Protein AF-A0A9W3ZRS8-F1 (afdb_monomer)

Mean predicted aligned error: 6.47 Å

Secondary structure (DSSP, 8-state):
--PPEEEEEES-TTT--EEEESS--TTPBPTTT-PBEEEEEE-----

Solvent-accessible surface area (backbone atoms only — not comparable to full-atom values): 3051 Å² total; per-residue (Å²): 136,87,62,62,43,23,40,34,32,39,68,50,77,91,68,74,47,72,50,77,36,58,60,89,68,79,91,44,57,29,93,87,76,68,38,62,44,49,73,46,75,52,74,79,80,88,123

pLDDT: mean 79.79, std 10.46, range [44.28, 89.25]

Organism: Bacillus thuringiensis subsp. tolworthi (NCBI:txid1442)

Radius of gyration: 11.7 Å; Cα contacts (8 Å, |Δi|>4): 80; chains: 1; bounding box: 27×22×29 Å

Sequence (47 aa):
MKMPLTKHWCMNKGCGFEETSHKIRDGWKCPKCNGLMMYQVVKKDKR

Structure (mmCIF, N/CA/C/O backbone):
data_AF-A0A9W3ZRS8-F1
#
_entry.id   AF-A0A9W3ZRS8-F1
#
loop_
_atom_site.group_PDB
_atom_site.id
_atom_site.type_symbol
_atom_site.label_atom_id
_atom_site.label_alt_id
_atom_site.label_comp_id
_atom_site.label_asym_id
_atom_site.label_entity_id
_atom_site.label_seq_id
_atom_site.pdbx_PDB_ins_code
_atom_site.Cartn_x
_atom_site.Cartn_y
_atom_site.Cartn_z
_atom_site.occupancy
_atom_site.B_iso_or_equiv
_atom_site.auth_seq_id
_atom_site.auth_comp_id
_atom_site.auth_asym_id
_atom_site.auth_atom_id
_atom_site.pdbx_PDB_model_num
ATOM 1 N N . MET A 1 1 ? 17.283 -14.225 -12.178 1.00 58.25 1 MET A N 1
ATOM 2 C CA . MET A 1 1 ? 16.265 -13.232 -12.597 1.00 58.25 1 MET A CA 1
ATOM 3 C C . MET A 1 1 ? 16.208 -12.126 -11.544 1.00 58.25 1 MET A C 1
ATOM 5 O O . MET A 1 1 ? 15.968 -12.439 -10.386 1.00 58.25 1 MET A O 1
ATOM 9 N N . LYS A 1 2 ? 16.539 -10.869 -11.879 1.00 68.88 2 LYS A N 1
ATOM 10 C CA . LYS A 1 2 ? 16.567 -9.760 -10.902 1.00 68.88 2 LYS A CA 1
ATOM 11 C C . LYS A 1 2 ? 15.177 -9.129 -10.842 1.00 68.88 2 LYS A C 1
ATOM 13 O O . LYS A 1 2 ? 14.762 -8.490 -11.802 1.00 68.88 2 LYS A O 1
ATOM 18 N N . MET A 1 3 ? 14.452 -9.361 -9.751 1.00 76.31 3 MET A N 1
ATOM 19 C CA . MET A 1 3 ? 13.099 -8.828 -9.581 1.00 76.31 3 MET A CA 1
ATOM 20 C C . MET A 1 3 ? 13.140 -7.299 -9.431 1.00 76.31 3 MET A C 1
ATOM 22 O O . MET A 1 3 ? 14.069 -6.772 -8.794 1.00 76.31 3 MET A O 1
ATOM 26 N N . PRO A 1 4 ? 12.174 -6.575 -10.021 1.00 80.94 4 PRO A N 1
ATOM 27 C CA . PRO A 1 4 ? 12.144 -5.128 -9.932 1.00 80.94 4 PRO A CA 1
ATOM 28 C C . PRO A 1 4 ? 11.925 -4.698 -8.480 1.00 80.94 4 PRO A C 1
ATOM 30 O O . PRO A 1 4 ? 11.217 -5.352 -7.715 1.00 80.94 4 PRO A O 1
ATOM 33 N N . LEU A 1 5 ? 12.573 -3.602 -8.093 1.00 85.56 5 LEU A N 1
ATOM 34 C CA . LEU A 1 5 ? 12.350 -3.010 -6.784 1.00 85.56 5 LEU A CA 1
ATOM 35 C C . LEU A 1 5 ? 10.942 -2.413 -6.781 1.00 85.56 5 LEU A C 1
ATOM 37 O O . LEU A 1 5 ? 10.573 -1.685 -7.698 1.00 85.56 5 LEU A O 1
ATOM 41 N N . THR A 1 6 ? 10.155 -2.718 -5.765 1.00 88.06 6 THR A N 1
ATOM 42 C CA . THR A 1 6 ? 8.807 -2.185 -5.582 1.00 88.06 6 THR A CA 1
ATOM 43 C C . THR A 1 6 ? 8.727 -1.473 -4.247 1.00 88.06 6 THR A C 1
ATOM 45 O O . THR A 1 6 ? 9.186 -1.989 -3.230 1.00 88.06 6 THR A O 1
ATOM 48 N N . LYS A 1 7 ? 8.178 -0.264 -4.257 1.00 89.25 7 LYS A N 1
ATOM 49 C CA . LYS A 1 7 ? 7.830 0.475 -3.049 1.00 89.25 7 LYS A CA 1
ATOM 50 C C . LYS A 1 7 ? 6.375 0.217 -2.737 1.00 89.25 7 LYS A C 1
ATOM 52 O O . LYS A 1 7 ? 5.548 0.331 -3.629 1.00 89.25 7 LYS A O 1
ATOM 57 N N . HIS A 1 8 ? 6.090 -0.115 -1.494 1.00 88.19 8 HIS A N 1
ATOM 58 C CA . HIS A 1 8 ? 4.770 -0.366 -0.945 1.00 88.19 8 HIS A CA 1
ATOM 59 C C . HIS A 1 8 ? 4.523 0.659 0.150 1.00 88.19 8 HIS A C 1
ATOM 61 O O . HIS A 1 8 ? 5.372 0.843 1.013 1.00 88.19 8 HIS A O 1
ATOM 67 N N . TRP A 1 9 ? 3.376 1.319 0.154 1.00 88.56 9 TRP A N 1
ATOM 68 C CA . TRP A 1 9 ? 3.010 2.247 1.217 1.00 88.56 9 TRP A CA 1
ATOM 69 C C . TRP A 1 9 ? 1.529 2.142 1.537 1.00 88.56 9 TRP A C 1
ATOM 71 O O . TRP A 1 9 ? 0.702 1.785 0.697 1.00 88.56 9 TRP A O 1
ATOM 81 N N . CYS A 1 10 ? 1.177 2.441 2.780 1.00 89.25 10 CYS A N 1
ATOM 82 C CA . CYS A 1 10 ? -0.219 2.522 3.165 1.00 89.25 10 CYS A CA 1
ATOM 83 C C . CYS A 1 10 ? -0.853 3.788 2.583 1.00 89.25 10 CYS A C 1
ATOM 85 O 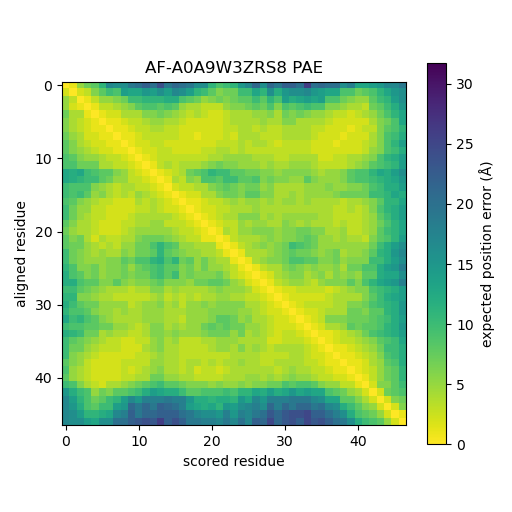O . CYS A 1 10 ? -0.297 4.879 2.689 1.00 89.25 10 CYS A O 1
ATOM 87 N N . MET A 1 11 ? -2.050 3.646 2.011 1.00 85.00 11 MET A N 1
ATOM 88 C CA . MET A 1 11 ? -2.820 4.773 1.482 1.00 85.00 11 MET A CA 1
ATOM 89 C C . MET A 1 11 ? -3.274 5.739 2.589 1.00 85.00 11 MET A C 1
ATOM 91 O O . MET A 1 11 ? -3.464 6.931 2.347 1.00 85.00 11 MET A O 1
ATOM 95 N N . ASN A 1 12 ? -3.431 5.241 3.819 1.00 84.50 12 ASN A N 1
ATOM 96 C CA . ASN A 1 12 ? -3.788 6.070 4.960 1.00 84.50 12 ASN A CA 1
ATOM 97 C C . ASN A 1 12 ? -2.575 6.892 5.426 1.00 84.50 12 ASN A C 1
ATOM 99 O O . ASN A 1 12 ? -1.653 6.362 6.053 1.00 84.50 12 ASN A O 1
ATOM 103 N N . LYS A 1 13 ? -2.616 8.209 5.182 1.00 77.12 13 LYS A N 1
ATOM 104 C CA . LYS A 1 13 ? -1.578 9.164 5.606 1.00 77.12 13 LYS A CA 1
ATOM 105 C C . LYS A 1 13 ? -1.342 9.171 7.121 1.00 77.12 13 LYS A C 1
ATOM 107 O O . LYS A 1 13 ? -0.233 9.468 7.545 1.00 77.12 13 LYS A O 1
ATOM 112 N N . GLY A 1 14 ? -2.339 8.795 7.927 1.00 82.00 14 GLY A N 1
ATOM 113 C CA . GLY A 1 14 ? -2.196 8.669 9.382 1.00 82.00 14 GLY A CA 1
ATOM 114 C C . GLY A 1 14 ? -1.415 7.430 9.837 1.00 82.00 14 GLY A C 1
ATOM 115 O O . GLY A 1 14 ? -1.002 7.360 10.988 1.00 82.00 14 GLY A O 1
ATOM 116 N N . CYS A 1 15 ? -1.196 6.446 8.957 1.00 85.38 15 CYS A N 1
ATOM 117 C CA . CYS A 1 15 ? -0.486 5.215 9.304 1.00 85.38 15 CYS A CA 1
ATOM 118 C C . CYS A 1 15 ? 1.037 5.321 9.115 1.00 85.38 15 CYS A C 1
ATOM 120 O O . CYS A 1 15 ? 1.791 4.686 9.857 1.00 85.38 15 CYS A O 1
ATOM 122 N N . GLY A 1 16 ? 1.487 6.051 8.086 1.00 83.50 16 GLY A N 1
ATOM 123 C CA . GLY A 1 16 ? 2.911 6.247 7.778 1.00 83.50 16 GLY A CA 1
ATOM 124 C C . GLY A 1 16 ? 3.697 4.964 7.470 1.00 83.50 16 GLY A C 1
ATOM 125 O O . GLY A 1 16 ? 4.905 4.922 7.675 1.00 83.50 16 GLY A O 1
ATOM 126 N N . PHE A 1 17 ? 3.030 3.886 7.047 1.00 84.06 17 PHE A N 1
ATOM 127 C CA . PHE A 1 17 ? 3.704 2.630 6.712 1.00 84.06 17 PHE A CA 1
ATOM 128 C C . PHE A 1 17 ? 4.272 2.694 5.291 1.00 84.06 17 PHE A C 1
ATOM 130 O O . PHE A 1 17 ? 3.507 2.873 4.345 1.00 84.06 17 PHE A O 1
ATOM 137 N N . GLU A 1 18 ? 5.582 2.496 5.149 1.00 87.50 18 GLU A N 1
ATOM 138 C CA . GLU A 1 18 ? 6.286 2.359 3.871 1.00 87.50 18 GLU A CA 1
ATOM 139 C C . GLU A 1 18 ? 7.263 1.176 3.961 1.00 87.50 18 GLU A C 1
ATOM 141 O O . GLU A 1 18 ? 7.967 1.009 4.955 1.00 87.50 18 GLU A O 1
ATOM 146 N N . GLU A 1 19 ? 7.297 0.338 2.930 1.00 86.19 19 GLU A N 1
ATOM 147 C CA . GLU A 1 19 ? 8.200 -0.800 2.794 1.00 86.19 19 GLU A CA 1
ATOM 148 C C . GLU A 1 19 ? 8.716 -0.857 1.357 1.00 86.19 19 GLU A C 1
ATOM 150 O O . GLU A 1 19 ? 7.955 -0.764 0.398 1.00 86.19 19 GLU A O 1
ATOM 155 N N . THR A 1 20 ? 10.020 -1.053 1.178 1.00 86.62 20 THR A N 1
ATOM 156 C CA . THR A 1 20 ? 10.589 -1.290 -0.151 1.00 86.62 20 THR A CA 1
ATOM 157 C C . THR A 1 20 ? 11.038 -2.741 -0.250 1.00 86.62 20 THR A C 1
ATOM 159 O O . THR A 1 20 ? 11.849 -3.199 0.548 1.00 86.62 20 THR A O 1
ATOM 162 N N . SER A 1 21 ? 10.531 -3.473 -1.240 1.00 84.38 21 SER A N 1
ATOM 163 C CA . SER A 1 21 ? 10.824 -4.892 -1.434 1.00 84.38 21 SER A CA 1
ATOM 164 C C . SER A 1 21 ? 11.014 -5.224 -2.907 1.00 84.38 21 SER A C 1
ATOM 166 O O . SER A 1 21 ? 10.413 -4.619 -3.788 1.00 84.38 21 SER A O 1
ATOM 168 N N . HIS A 1 22 ? 11.821 -6.237 -3.198 1.00 82.69 22 HIS A N 1
ATOM 169 C CA . HIS A 1 22 ? 11.960 -6.793 -4.547 1.00 82.69 22 HIS A CA 1
ATOM 170 C C . HIS A 1 22 ? 10.827 -7.769 -4.909 1.00 82.69 22 HIS A C 1
ATOM 172 O O . HIS A 1 22 ? 10.933 -8.497 -5.890 1.00 82.69 22 HIS A O 1
ATOM 178 N N . LYS A 1 23 ? 9.758 -7.827 -4.108 1.00 79.8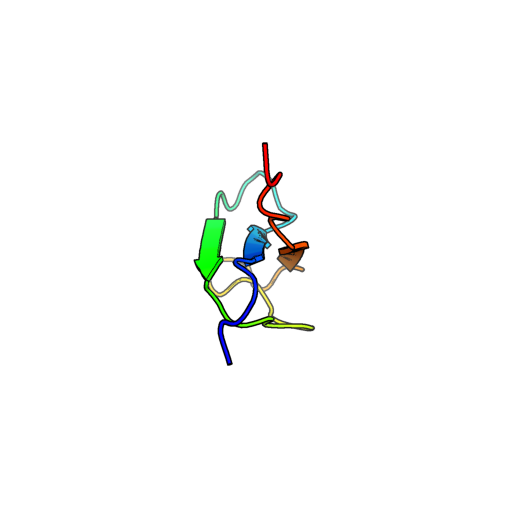1 23 LYS A N 1
ATOM 179 C CA . LYS A 1 23 ? 8.582 -8.665 -4.349 1.00 79.81 23 LYS A CA 1
ATOM 180 C C . LYS A 1 23 ? 7.335 -7.794 -4.449 1.00 79.81 23 LYS A C 1
ATOM 182 O O . LYS A 1 23 ? 7.093 -6.956 -3.583 1.00 79.81 23 LYS A O 1
ATOM 187 N N . ILE A 1 24 ? 6.526 -8.042 -5.476 1.00 75.88 24 ILE A N 1
ATOM 188 C CA . ILE A 1 24 ? 5.200 -7.438 -5.609 1.00 75.88 24 ILE A CA 1
ATOM 189 C C . ILE A 1 24 ? 4.273 -8.155 -4.623 1.00 75.88 24 ILE A C 1
ATOM 191 O O . ILE A 1 24 ? 3.941 -9.322 -4.813 1.00 75.88 24 ILE A O 1
ATOM 195 N N . ARG A 1 25 ? 3.895 -7.467 -3.545 1.00 74.50 25 ARG A N 1
ATOM 196 C CA . ARG A 1 25 ? 2.830 -7.867 -2.619 1.00 74.50 25 ARG A CA 1
ATOM 197 C C . ARG A 1 25 ? 1.502 -7.236 -3.045 1.00 74.50 25 ARG A C 1
ATOM 199 O O . ARG A 1 25 ? 1.004 -6.317 -2.401 1.00 74.50 25 ARG A O 1
ATOM 206 N N . ASP A 1 26 ? 0.971 -7.711 -4.167 1.00 71.81 26 ASP A N 1
ATOM 207 C CA . ASP A 1 26 ? -0.358 -7.311 -4.636 1.00 71.81 26 ASP A CA 1
ATOM 208 C C . ASP A 1 26 ? -1.439 -7.762 -3.635 1.00 71.81 26 ASP A C 1
ATOM 210 O O . ASP A 1 26 ? -1.336 -8.841 -3.046 1.00 71.81 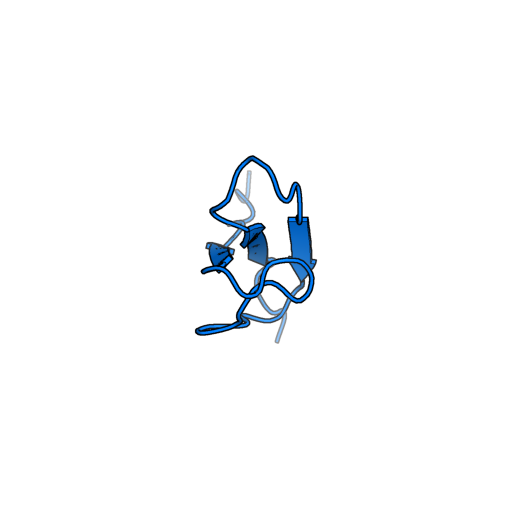26 ASP A O 1
ATOM 214 N N . GLY A 1 27 ? -2.432 -6.908 -3.376 1.00 75.12 27 GLY A N 1
ATOM 215 C CA . GLY A 1 27 ? -3.526 -7.200 -2.439 1.00 75.12 27 GLY A CA 1
ATOM 216 C C . GLY A 1 27 ? -3.152 -7.207 -0.948 1.00 75.12 27 GLY A C 1
ATOM 217 O O . GLY A 1 27 ? -3.953 -7.638 -0.116 1.00 75.12 27 GLY A O 1
ATOM 218 N N . TRP A 1 28 ? -1.958 -6.737 -0.572 1.00 81.44 28 TRP A N 1
ATOM 219 C CA . TRP A 1 28 ? -1.550 -6.705 0.832 1.00 81.44 28 TRP A CA 1
ATOM 220 C C . TRP A 1 28 ? -2.248 -5.575 1.602 1.00 81.44 28 TRP A C 1
ATOM 222 O O . TRP A 1 28 ? -2.339 -4.436 1.143 1.00 81.44 28 TRP A O 1
ATOM 232 N N . LYS A 1 29 ? -2.758 -5.896 2.794 1.00 83.62 29 LYS A N 1
ATOM 233 C CA . LYS A 1 29 ? -3.328 -4.917 3.724 1.00 83.62 29 LYS A CA 1
ATOM 234 C C . LYS A 1 29 ? -2.245 -4.423 4.667 1.00 83.62 29 LYS A C 1
ATOM 236 O O . LYS A 1 29 ? -1.384 -5.191 5.093 1.00 83.62 29 LYS A O 1
ATOM 241 N N . CYS A 1 30 ? -2.315 -3.147 5.024 1.00 84.75 30 CYS A N 1
ATOM 242 C CA . CYS A 1 30 ? -1.357 -2.554 5.940 1.00 84.75 30 CYS A CA 1
ATOM 243 C C . CYS A 1 30 ? -1.410 -3.274 7.295 1.00 84.75 30 CYS A C 1
ATOM 245 O O . CYS A 1 30 ? -2.469 -3.281 7.920 1.00 84.75 30 CYS A O 1
ATOM 247 N N . PRO A 1 31 ? -0.293 -3.812 7.812 1.00 83.06 31 PRO A N 1
ATOM 248 C CA . PRO A 1 31 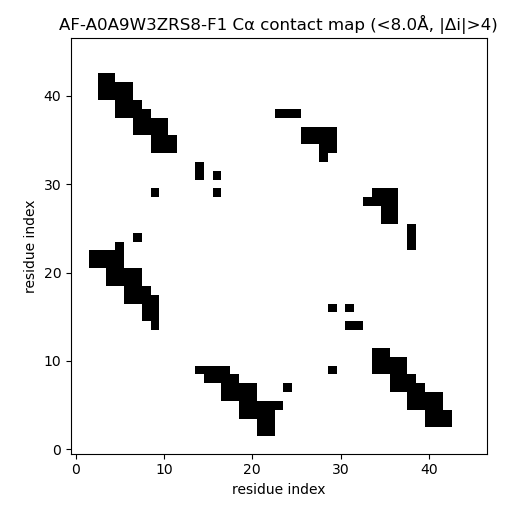? -0.304 -4.563 9.069 1.00 83.06 31 PRO A CA 1
ATOM 249 C C . PRO A 1 31 ? -0.645 -3.696 10.291 1.00 83.06 31 PRO A C 1
ATOM 251 O O . PRO A 1 31 ? -1.008 -4.226 11.333 1.00 83.06 31 PRO A O 1
ATOM 254 N N . LYS A 1 32 ? -0.531 -2.366 10.177 1.00 82.69 32 LYS A N 1
ATOM 255 C CA . LYS A 1 32 ? -0.803 -1.428 11.274 1.00 82.69 32 LYS A CA 1
ATOM 256 C C . LYS A 1 32 ? -2.255 -0.963 11.340 1.00 82.69 32 LYS A C 1
ATOM 258 O O . LYS A 1 32 ? -2.808 -0.852 12.423 1.00 82.69 32 LYS A O 1
ATOM 263 N N . CYS A 1 33 ? -2.857 -0.643 10.197 1.00 85.06 33 CYS A N 1
ATOM 264 C CA . CYS A 1 33 ? -4.203 -0.057 10.149 1.00 85.06 33 CYS A CA 1
ATOM 265 C C . CYS A 1 33 ? -5.212 -0.901 9.366 1.00 85.06 33 CYS A C 1
ATOM 267 O O . CYS A 1 33 ? -6.343 -0.472 9.162 1.00 85.06 33 CYS A O 1
ATOM 269 N N . ASN A 1 34 ? -4.794 -2.070 8.876 1.00 83.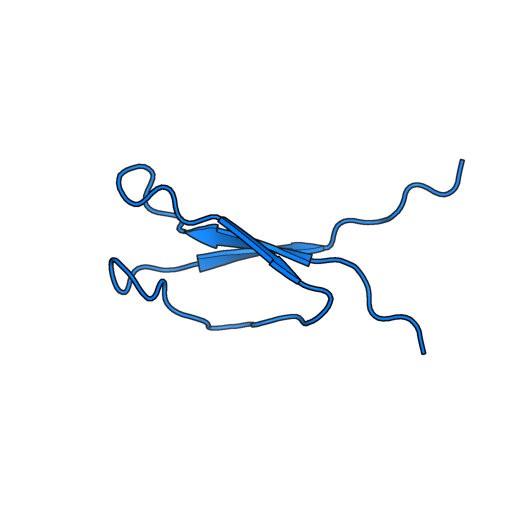81 34 ASN A N 1
ATOM 270 C CA . ASN A 1 34 ? -5.563 -2.956 8.003 1.00 83.81 34 ASN A CA 1
ATOM 271 C C . ASN A 1 34 ? -6.101 -2.282 6.722 1.00 83.81 34 ASN A C 1
ATOM 273 O O . ASN A 1 34 ? -6.982 -2.818 6.050 1.00 83.81 34 ASN A O 1
ATOM 277 N N . GLY A 1 35 ? -5.575 -1.099 6.391 1.00 84.31 35 GLY A N 1
ATOM 278 C CA . GLY A 1 35 ? -5.976 -0.304 5.240 1.00 84.31 35 GLY A CA 1
ATOM 279 C C . GLY A 1 35 ? -5.367 -0.806 3.937 1.00 84.31 35 GLY A C 1
ATOM 280 O O . GLY A 1 35 ? -4.465 -1.647 3.925 1.00 84.31 35 GLY A O 1
ATOM 281 N N . LEU A 1 36 ? -5.845 -0.248 2.829 1.00 84.94 36 LEU A N 1
ATOM 282 C CA . LEU A 1 36 ? -5.303 -0.539 1.507 1.00 84.94 36 LEU A CA 1
ATOM 283 C C . LEU A 1 36 ? -3.849 -0.062 1.420 1.00 84.94 36 LEU A C 1
ATOM 285 O O . LEU A 1 36 ? -3.521 1.070 1.796 1.00 84.94 36 LEU A O 1
ATOM 289 N N . MET A 1 37 ? -2.976 -0.940 0.935 1.00 87.62 37 MET A N 1
ATOM 290 C CA . MET A 1 37 ? -1.635 -0.556 0.523 1.00 87.62 37 MET A CA 1
ATOM 291 C C . MET A 1 37 ? -1.606 -0.335 -0.981 1.00 87.62 37 MET A C 1
ATOM 293 O O . MET A 1 37 ? -2.226 -1.067 -1.748 1.00 87.62 37 MET A O 1
ATOM 297 N N . MET A 1 38 ? -0.864 0.683 -1.387 1.00 86.12 38 MET A N 1
ATOM 298 C CA . MET A 1 38 ? -0.486 0.909 -2.770 1.00 86.12 38 MET A CA 1
ATOM 299 C C . MET A 1 38 ? 0.956 0.488 -2.961 1.00 86.12 38 MET A C 1
ATOM 301 O O . MET A 1 38 ? 1.769 0.559 -2.040 1.00 86.12 38 MET A O 1
ATOM 305 N N . TYR A 1 39 ? 1.267 0.059 -4.176 1.00 87.00 39 TYR A N 1
ATOM 306 C CA . TYR A 1 39 ? 2.631 -0.222 -4.562 1.00 87.00 39 TYR A CA 1
ATOM 307 C C . TYR A 1 39 ? 2.969 0.451 -5.882 1.00 87.00 39 TYR A C 1
ATOM 309 O O . TYR A 1 39 ? 2.118 0.661 -6.744 1.00 87.00 39 TYR A O 1
ATOM 317 N N . GLN A 1 40 ? 4.246 0.763 -6.052 1.00 87.25 40 GLN A N 1
ATOM 318 C CA . GLN A 1 40 ? 4.800 1.244 -7.300 1.00 87.25 40 GLN A CA 1
ATOM 319 C C . GLN A 1 40 ? 6.093 0.512 -7.595 1.00 87.25 40 GLN A C 1
ATOM 321 O O . GLN A 1 40 ? 6.978 0.359 -6.750 1.00 87.25 40 GLN A O 1
ATOM 326 N N . VAL A 1 41 ? 6.204 0.066 -8.839 1.00 86.62 41 VAL A N 1
ATOM 327 C CA . VAL A 1 41 ? 7.438 -0.506 -9.350 1.00 86.62 41 VAL A CA 1
ATOM 328 C C . VAL A 1 41 ? 8.430 0.632 -9.555 1.00 86.62 41 VAL A C 1
ATOM 330 O O . VAL A 1 41 ? 8.227 1.504 -10.398 1.00 86.62 41 VAL A O 1
ATOM 333 N N . VAL A 1 42 ? 9.517 0.614 -8.791 1.00 82.19 42 VAL A N 1
ATOM 334 C CA . VAL A 1 42 ? 10.645 1.518 -8.978 1.00 82.19 42 VAL A CA 1
ATOM 335 C C . VAL A 1 42 ? 11.387 1.038 -10.2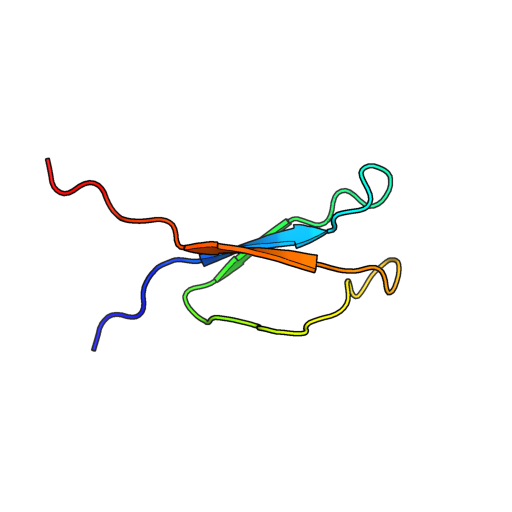18 1.00 82.19 42 VAL A C 1
ATOM 337 O O . VAL A 1 42 ? 12.236 0.142 -10.167 1.00 82.19 42 VAL A O 1
ATOM 340 N N . LYS A 1 43 ? 11.032 1.607 -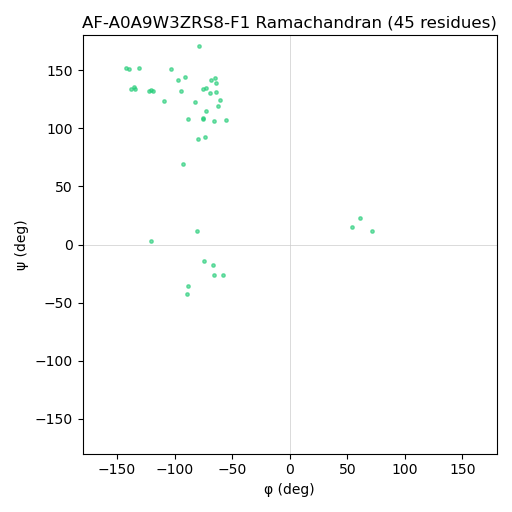11.372 1.00 71.81 43 LYS A N 1
ATOM 341 C CA . LYS A 1 43 ? 11.832 1.441 -12.582 1.00 71.81 43 LYS A CA 1
ATOM 342 C C . LYS A 1 43 ? 13.200 2.052 -12.294 1.00 71.81 43 LYS A C 1
ATOM 344 O O . LYS A 1 43 ? 13.300 3.235 -11.987 1.00 71.81 43 LYS A O 1
ATOM 349 N N . LYS A 1 44 ? 14.254 1.236 -12.363 1.00 62.00 44 LYS A N 1
ATOM 350 C CA . LYS A 1 44 ? 15.606 1.776 -12.478 1.00 62.00 44 LYS A CA 1
ATOM 351 C C . LYS A 1 44 ? 15.676 2.467 -13.830 1.00 62.00 44 LYS A C 1
ATOM 353 O O . LYS A 1 44 ? 15.688 1.783 -14.851 1.00 62.00 44 LYS A O 1
ATOM 358 N N . ASP A 1 45 ? 15.669 3.792 -13.808 1.00 50.84 45 ASP A N 1
ATOM 359 C CA . ASP A 1 45 ? 16.122 4.599 -14.930 1.00 50.84 45 ASP A CA 1
ATOM 360 C C . ASP A 1 45 ? 17.549 4.134 -15.248 1.00 50.84 45 ASP A C 1
ATOM 362 O O . ASP A 1 45 ? 18.460 4.263 -14.429 1.00 50.84 45 ASP A O 1
ATOM 366 N N . LYS A 1 46 ? 17.710 3.414 -16.361 1.00 51.53 46 LYS A N 1
ATOM 367 C CA . LYS A 1 46 ? 19.033 3.111 -16.902 1.00 51.53 46 LYS A CA 1
ATOM 368 C C . LYS A 1 46 ? 19.461 4.370 -17.644 1.00 51.53 46 LYS A C 1
ATOM 370 O O . LYS A 1 46 ? 19.141 4.500 -18.823 1.00 51.53 46 LYS A O 1
ATOM 375 N N . ARG A 1 47 ? 20.137 5.272 -16.942 1.00 44.28 47 ARG A N 1
ATOM 376 C CA . ARG A 1 47 ? 20.971 6.298 -17.559 1.00 44.28 47 ARG A CA 1
ATOM 377 C C . ARG A 1 47 ? 22.433 5.911 -17.418 1.00 44.28 47 ARG A C 1
ATOM 379 O O . ARG A 1 47 ? 22.782 5.357 -16.350 1.00 44.28 47 ARG A O 1
#

Foldseek 3Di:
DQQFWKKKDFPPPVQGDIDIDSDDPPPDADPRPSGDMDMDGPPPPPD

=== Feature glossary ===
The record interleaves many kinds of information about one protein. Here is each kind framed as the question it an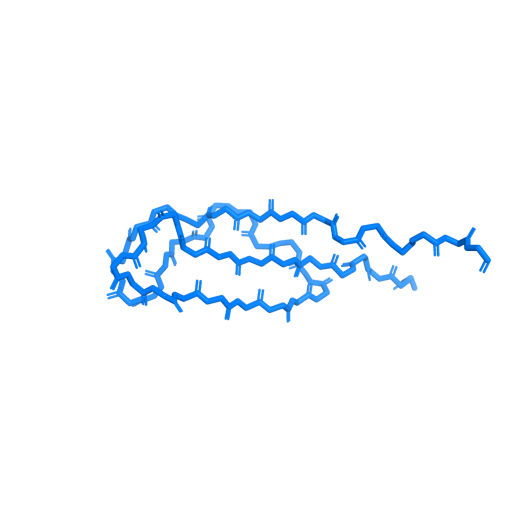swers.

Q: What does the local fold look like, residue by residue?
A: The Foldseek 3Di string encodes local tertiary geometry as a 20-letter alphabet — one character per residue — derived from the relative positions of nearby Cα atoms. Unlike the amino-acid sequence, 3Di is a direct function of the 3D structure, so two proteins with the same fold have similar 3Di strings even at low sequence identity.

Q: Which residues are in helices, strands, or loops?
A: The SS8 string is DSSP's per-residue secondary-structure call. α-helix (H) means an i→i+4 H-bond ladder; β-strand (E) means the residue participates in a β-sheet; 3₁₀ (G) and π (I) are tighter and wider helices; T/S are turns/bends; '-' is loop.

Q: How big and how compact is the whole molecule?
A: Radius of gyration (Rg) is the root-mean-square distance of Cα atoms from their centroid — a single number for overall size and compactness. A globular domain of N residues has Rg ≈ 2.2·N^0.38 Å; an extended or disordered chain has a much larger Rg. The Cα contact count is the number of residue pairs whose Cα atoms are within 8 Å and are more than four positions apart in sequence — a standard proxy for tertiary packing density. The bounding box is the smallest axis-aligned box enclosing all Cα atoms.

Q: Where is each backbone atom in 3D?
A: Structure coordinates are given as an mmCIF _atom_site loop: one row per atom with element, residue name, chain id, sequence number, and x/y/z position in Å. Only the four main-chain atoms per residue are included here; side chains are omitted to keep the record compact.

Q: What is the amino-acid chain?
A: Primary structure: the covalent order of the twenty standard amino acids along the backbone. Two proteins with the same sequence will (almost always) fold to the same structure; two with 30% identity often share a fold but not the details.

Q: What if only a Cα trace is available?
A: Three-state secondary structure (P-SEA) collapses the eight DSSP classes into helix (a), strand (b), and coil (c). P-SEA assigns these from Cα geometry alone — distances and angles — without requiring backbone oxygens, so it works on any Cα trace.

Q: What family and function is it annotated with?
A: Database cross-references. InterPro integrates a dozen domain/family signature databases into unified entries with residue-range hits. GO terms attach function/process/location labels with evidence codes. CATH codes position the fold in a four-level structural taxonomy. Organism is the NCBI-taxonomy species name.

Q: How confident is the AlphaFold model at each residue?
A: pLDDT is the predicted lDDT-Cα score: AlphaFold's confidence that the local environment of each residue (all inter-atomic distances within 15 Å) is correctly placed. It is a per-residue number between 0 and 100, with higher meaning more reliable.

Q: How mobile is each atom in the crystal?
A: B-factor (Debye–Waller factor) reflects atomic displacement in the crystal lattice. It is an experimental observable (units Å²), not a prediction; low values mean the atom is pinned down, high values mean it moves or is heterogeneous across the crystal.

Q: Which residues are buried vs exposed?
A: SASA measures how much of the protein is reachable by solvent. It is computed by rolling a water-sized probe over the atomic surface and summing the exposed area (Å²). Per-residue SASA distinguishes core (buried, low SASA) from surface (exposed, high SASA) residues; total SASA is a whole-molecule size measure.

Q: What do the diagnostic plots show?
A: Plot images: a contact map (which residues are close in 3D, as an N×N binary image), a Ramachandran scatter (backbone torsion angles, revealing secondary-structure composition at a glance), and — for AlphaFold structures — a PAE heatmap (pairwise prediction confidence).

Q: What known structures does this most resemble?
A: The Foldseek neighbor list gives the closest experimentally determined structures in the PDB, ranked by structural alignment. TM-score near 1 means near-identical fold; near 0.3 means only rough topology match. This is how one finds what a novel AlphaFold prediction most resembles in the solved-structure universe.

Q: Are the domains correctly placed relative to each other?
A: Predicted aligned error is AlphaFold's pairwise confidence. Unlike pLDDT (per-residue), PAE is per-residue-pair and captures whether two parts of the structure are correctly placed relative to each other. Units are ångströms of expected positional error.

Q: What do the rendered images show?
A: Structure images are PyMOL renders from six orthogonal camera directions. Cartoon representation draws helices as coils and strands as arrows; sticks shows the backbone as bonds; surface shows the solvent-excluded envelope. Rainbow coloring maps sequence position to hue (blue→red, N→C); chain coloring assigns a distinct color per polypeptide.

Q: What are the backbone torsion angles?
A: φ (phi) and ψ (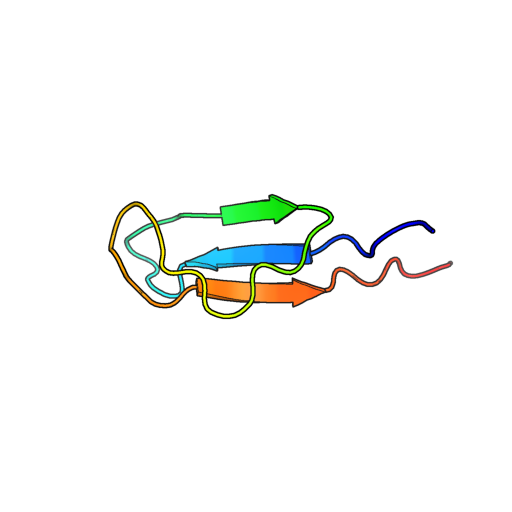psi) are the two rotatable backbone dihedrals per residue: φ is the C(i-1)–N–Cα–C torsion, ψ is the N–Cα–C–N(i+1) torsion, both in degrees on (−180°, 180°]. α-helical residues cluster near (−60°, −45°); β-strand residues near (−120°, +130°). A Ramachandran plot is simply a scatter of (φ, ψ) for every residue.